Protein AF-A0A7R9LYW0-F1 (afdb_monomer_lite)

Sequence (153 aa):
MLTFQMTHIGGVVSLIYGVLLHSGAPQRADGDRPPLAADHTLDLTLEVIRLLNYVSLLDLNVVQCVLGGEGLSLQLRHICSYLLWYCTHHKREALLNEAILLVGNFVVLNDENQALLESGQRPTVVQQLCSLPIEYFSDDRLSRVLFPTLIAC

pLDDT: mean 89.39, std 13.36, range [44.78, 98.75]

Structure (mmCIF, N/CA/C/O backbone):
data_AF-A0A7R9LYW0-F1
#
_entry.id   AF-A0A7R9LYW0-F1
#
loop_
_atom_site.group_PDB
_atom_site.id
_atom_site.type_symbol
_atom_site.label_atom_id
_atom_site.label_alt_id
_atom_site.label_comp_id
_atom_site.label_asym_id
_atom_site.label_entity_id
_atom_site.label_seq_id
_atom_site.pdbx_PDB_ins_code
_atom_site.Cartn_x
_atom_site.Cartn_y
_atom_site.Cartn_z
_atom_site.occupancy
_atom_site.B_iso_or_equiv
_atom_site.auth_seq_id
_atom_site.auth_comp_id
_atom_site.auth_asym_id
_atom_site.auth_atom_id
_atom_site.pdbx_PDB_model_num
ATOM 1 N N . MET A 1 1 ? -6.024 -4.568 27.350 1.00 44.78 1 MET A N 1
ATOM 2 C CA . MET A 1 1 ? -5.713 -5.576 26.310 1.00 44.78 1 MET A CA 1
ATOM 3 C C . MET A 1 1 ? -5.354 -4.911 24.980 1.00 44.78 1 MET A C 1
ATOM 5 O O . MET A 1 1 ? -4.310 -5.251 24.445 1.00 44.78 1 MET A O 1
ATOM 9 N N . LEU A 1 2 ? -6.101 -3.889 24.531 1.00 46.25 2 LEU A N 1
ATOM 10 C CA . LEU A 1 2 ? -5.744 -3.021 23.389 1.00 46.25 2 LEU A CA 1
ATOM 11 C C . LEU A 1 2 ? -4.301 -2.476 23.438 1.00 46.25 2 LEU A C 1
ATOM 13 O O . LEU A 1 2 ? -3.581 -2.537 22.451 1.00 46.25 2 LEU A O 1
ATOM 17 N N . THR A 1 3 ? -3.821 -2.049 24.606 1.00 50.34 3 THR A N 1
ATOM 18 C CA . THR A 1 3 ? -2.478 -1.466 24.789 1.00 50.34 3 THR A CA 1
ATOM 19 C C . THR A 1 3 ? -1.306 -2.398 24.454 1.00 50.34 3 THR A C 1
ATOM 21 O O . THR A 1 3 ? -0.218 -1.899 24.203 1.00 50.34 3 THR A O 1
ATOM 24 N N . PHE A 1 4 ? -1.502 -3.725 24.447 1.00 45.69 4 PHE A N 1
ATOM 25 C CA . PHE A 1 4 ? -0.443 -4.703 24.139 1.00 45.69 4 PHE A CA 1
ATOM 26 C C . PHE A 1 4 ? -0.438 -5.117 22.655 1.00 45.69 4 PHE A C 1
ATOM 28 O O . PHE A 1 4 ? 0.601 -5.459 22.101 1.00 45.69 4 PHE A O 1
ATOM 35 N N . GLN A 1 5 ? -1.600 -5.066 21.995 1.00 47.94 5 GLN A N 1
ATOM 36 C CA . GLN A 1 5 ? -1.717 -5.304 20.550 1.00 47.94 5 GLN A CA 1
ATOM 37 C C . GLN A 1 5 ? -1.183 -4.106 19.749 1.00 47.94 5 GLN A C 1
ATOM 39 O O . GLN A 1 5 ? -0.494 -4.295 18.747 1.00 47.94 5 GLN A O 1
ATOM 44 N N . MET A 1 6 ? -1.412 -2.887 20.256 1.00 52.44 6 MET A N 1
ATOM 45 C CA . MET A 1 6 ? -0.890 -1.636 19.691 1.00 52.44 6 MET A CA 1
ATOM 46 C C . MET A 1 6 ? 0.648 -1.604 19.611 1.00 52.44 6 MET A C 1
ATOM 48 O O . MET A 1 6 ? 1.206 -1.053 18.666 1.00 52.44 6 MET A O 1
ATOM 52 N N . THR A 1 7 ? 1.354 -2.217 20.567 1.00 58.78 7 THR A N 1
ATOM 53 C CA . THR A 1 7 ? 2.821 -2.133 20.669 1.00 58.78 7 THR A CA 1
ATOM 54 C C . THR A 1 7 ? 3.571 -3.031 19.686 1.00 58.78 7 THR A C 1
ATOM 56 O O . THR A 1 7 ? 4.639 -2.642 19.217 1.00 58.78 7 THR A O 1
ATOM 59 N N . HIS A 1 8 ? 3.041 -4.207 19.333 1.00 69.69 8 HIS A N 1
ATOM 60 C CA . HIS A 1 8 ? 3.764 -5.139 18.457 1.00 69.69 8 HIS A CA 1
ATOM 61 C C . HIS A 1 8 ? 3.634 -4.790 16.970 1.00 69.69 8 HIS A C 1
ATOM 63 O O . HIS A 1 8 ? 4.641 -4.757 16.267 1.00 69.69 8 HIS A O 1
ATOM 69 N N . ILE A 1 9 ? 2.423 -4.480 16.494 1.00 73.75 9 ILE A N 1
ATOM 70 C CA . ILE A 1 9 ? 2.191 -4.131 15.081 1.00 73.75 9 ILE A CA 1
ATOM 71 C C . ILE A 1 9 ? 2.840 -2.779 14.748 1.00 73.75 9 ILE A C 1
ATOM 73 O O . ILE A 1 9 ? 3.549 -2.662 13.748 1.00 73.75 9 ILE A O 1
ATOM 77 N N . GLY A 1 10 ? 2.686 -1.780 15.625 1.00 79.12 10 GLY A N 1
ATOM 78 C CA . GLY A 1 10 ? 3.330 -0.475 15.451 1.00 79.12 10 GLY A CA 1
ATOM 79 C C . GLY A 1 10 ? 4.862 -0.552 15.442 1.00 79.12 10 GLY A C 1
ATOM 80 O O . GLY A 1 10 ? 5.516 0.130 14.649 1.00 79.12 10 GLY A O 1
ATOM 81 N N . GLY A 1 11 ? 5.446 -1.431 16.266 1.00 85.31 11 GLY A N 1
ATOM 82 C CA . GLY A 1 11 ? 6.895 -1.644 16.308 1.00 85.31 11 GLY A CA 1
ATOM 83 C C . GLY A 1 11 ? 7.455 -2.198 14.996 1.00 85.31 11 GLY A C 1
ATOM 84 O O . GLY A 1 11 ? 8.532 -1.794 14.562 1.00 85.31 11 GLY A O 1
ATOM 85 N N . VAL A 1 12 ? 6.700 -3.066 14.323 1.00 87.62 12 VAL A N 1
ATOM 86 C CA . VAL A 1 12 ? 7.089 -3.651 13.035 1.00 87.62 12 VAL A CA 1
ATOM 87 C C . VAL A 1 12 ? 7.059 -2.611 11.905 1.00 87.62 12 VAL A C 1
ATOM 89 O O . VAL A 1 12 ? 7.990 -2.554 11.100 1.00 87.62 12 VAL A O 1
ATOM 92 N N . VAL A 1 13 ? 6.057 -1.726 11.877 1.00 89.88 13 VAL A N 1
ATOM 93 C CA . VAL A 1 13 ? 6.012 -0.597 10.924 1.00 89.88 13 VAL A CA 1
ATOM 94 C C . VAL A 1 13 ? 7.176 0.363 11.159 1.00 89.88 13 VAL A C 1
ATOM 96 O O . VAL A 1 13 ? 7.854 0.755 10.210 1.00 89.88 13 VAL A O 1
ATOM 99 N N . SER A 1 14 ? 7.465 0.670 12.425 1.00 90.38 14 SER A N 1
ATOM 100 C CA . SER A 1 14 ? 8.597 1.523 12.804 1.00 90.38 14 SER A CA 1
ATOM 101 C C . SER A 1 14 ? 9.943 0.919 12.402 1.00 90.38 14 SER A C 1
ATOM 103 O O . SER A 1 14 ? 10.834 1.643 11.956 1.00 90.38 14 SER A O 1
ATOM 105 N N . LEU A 1 15 ? 10.090 -0.407 12.506 1.00 89.44 15 LEU A N 1
ATOM 106 C CA . LEU A 1 15 ? 11.279 -1.121 12.044 1.00 89.44 15 LEU A CA 1
ATOM 107 C C . LEU A 1 15 ? 11.463 -0.959 10.531 1.00 89.44 15 LEU A C 1
ATOM 109 O O . LEU A 1 15 ? 12.541 -0.561 10.098 1.00 89.44 15 LEU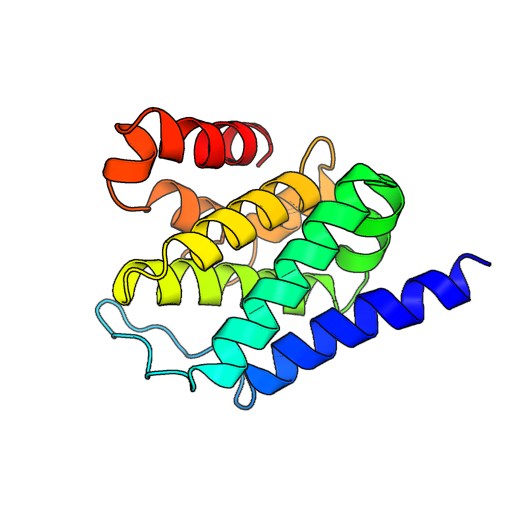 A O 1
ATOM 113 N N . ILE A 1 16 ? 10.419 -1.208 9.731 1.00 90.56 16 ILE A N 1
ATOM 114 C CA . ILE A 1 16 ? 10.487 -0.999 8.276 1.00 90.56 16 ILE A CA 1
ATOM 115 C C . ILE A 1 16 ? 10.832 0.445 7.956 1.00 90.56 16 ILE A C 1
ATOM 117 O O . ILE A 1 16 ? 11.701 0.690 7.122 1.00 90.56 16 ILE A O 1
ATOM 121 N N . TYR A 1 17 ? 10.162 1.396 8.606 1.00 90.06 17 TYR A N 1
ATOM 122 C CA . TYR A 1 17 ? 10.406 2.812 8.379 1.00 90.06 17 TYR A CA 1
ATOM 123 C C . TYR A 1 17 ? 11.883 3.149 8.614 1.00 90.06 17 TYR A C 1
ATOM 125 O O . TYR A 1 17 ? 12.520 3.770 7.766 1.00 90.06 17 TYR A O 1
ATOM 133 N N . GLY A 1 18 ? 12.457 2.664 9.717 1.00 87.62 18 GLY A N 1
ATOM 134 C CA . GLY A 1 18 ? 13.866 2.862 10.042 1.00 87.62 18 GLY A CA 1
ATOM 135 C C . GLY A 1 18 ? 14.835 2.168 9.082 1.00 87.62 18 GLY A C 1
ATOM 136 O O . GLY A 1 18 ? 15.897 2.720 8.808 1.00 87.62 18 GLY A O 1
ATOM 137 N N . VAL A 1 19 ? 14.502 0.984 8.563 1.00 87.25 19 VAL A N 1
ATOM 138 C CA . VAL A 1 19 ? 15.381 0.231 7.650 1.00 87.25 19 VAL A CA 1
ATOM 139 C C . VAL A 1 19 ? 15.307 0.770 6.214 1.00 87.25 19 VAL A C 1
ATOM 141 O O . VAL A 1 19 ? 16.338 0.878 5.554 1.00 87.25 19 VAL A O 1
ATOM 144 N N . LEU A 1 20 ? 14.118 1.138 5.722 1.00 86.00 20 LEU A N 1
ATOM 145 C CA . LEU A 1 20 ? 13.929 1.659 4.360 1.00 86.00 20 LEU A CA 1
ATOM 146 C C . LEU A 1 20 ? 14.273 3.144 4.233 1.00 86.00 20 LEU A C 1
ATOM 148 O O . LEU A 1 20 ? 14.790 3.570 3.204 1.00 86.00 20 LEU A O 1
ATOM 152 N N . LEU A 1 21 ? 13.953 3.938 5.255 1.00 84.38 21 LEU A N 1
ATOM 153 C CA . LEU A 1 21 ? 13.971 5.401 5.203 1.00 84.38 21 LEU A CA 1
ATOM 154 C C . LEU A 1 21 ? 14.883 5.988 6.289 1.00 84.38 21 LEU A C 1
ATOM 156 O O . LEU A 1 21 ? 14.588 7.044 6.845 1.00 84.38 21 LEU A O 1
ATOM 160 N N . HIS A 1 22 ? 16.009 5.321 6.573 1.00 66.31 22 HIS A N 1
ATOM 161 C CA . HIS A 1 22 ? 16.971 5.667 7.635 1.00 66.31 22 HIS A CA 1
ATOM 162 C C . HIS A 1 22 ? 17.467 7.131 7.607 1.00 66.31 22 HIS A C 1
ATOM 164 O O . HIS A 1 22 ? 17.949 7.642 8.613 1.00 66.31 22 HIS A O 1
ATOM 170 N N . SER A 1 23 ? 17.338 7.827 6.470 1.00 55.12 23 SER A N 1
ATOM 171 C CA . SER A 1 23 ? 17.714 9.240 6.278 1.00 55.12 23 SER A CA 1
ATOM 172 C C . SER A 1 23 ? 16.519 10.176 6.013 1.00 55.12 23 SER A C 1
ATOM 174 O O . SER A 1 23 ? 16.713 11.318 5.605 1.00 55.12 23 SER A O 1
ATOM 176 N N . GLY A 1 24 ? 15.289 9.710 6.244 1.00 58.00 24 GLY A N 1
ATOM 177 C CA . GLY A 1 24 ? 14.046 10.375 5.847 1.00 58.00 24 GLY A CA 1
ATOM 178 C C . GLY A 1 24 ? 13.539 9.913 4.477 1.00 58.00 24 GLY A C 1
ATOM 179 O O . GLY A 1 24 ? 14.241 9.227 3.731 1.00 58.00 24 GLY A O 1
ATOM 180 N N . ALA A 1 25 ? 12.293 10.269 4.142 1.00 60.59 25 ALA A N 1
ATOM 181 C CA . ALA A 1 25 ? 11.754 10.020 2.807 1.00 60.59 25 ALA A CA 1
ATOM 182 C C . ALA A 1 25 ? 12.626 10.758 1.770 1.00 60.59 25 ALA A C 1
ATOM 184 O O . ALA A 1 25 ? 12.798 11.973 1.906 1.00 60.59 25 ALA A O 1
ATOM 185 N N . PRO A 1 26 ? 13.200 10.069 0.763 1.00 60.78 26 PRO A N 1
ATOM 186 C CA . PRO A 1 26 ? 14.058 10.723 -0.218 1.00 60.78 26 PRO A CA 1
ATOM 187 C C . PRO A 1 26 ? 13.288 11.849 -0.915 1.00 60.78 26 PRO A C 1
ATOM 189 O O . PRO A 1 26 ? 12.143 11.652 -1.331 1.00 60.78 26 PRO A O 1
ATOM 192 N N . GLN A 1 27 ? 13.905 13.029 -1.038 1.00 58.62 27 GLN A N 1
ATOM 193 C CA . GLN A 1 27 ? 13.355 14.120 -1.842 1.00 58.62 27 GLN A CA 1
ATOM 194 C C . GLN A 1 27 ? 13.344 13.671 -3.303 1.00 58.62 27 GLN A C 1
ATOM 196 O O . GLN A 1 27 ? 14.378 13.633 -3.961 1.00 58.62 27 GLN A O 1
ATOM 201 N N . ARG A 1 28 ? 12.168 13.274 -3.792 1.00 64.94 28 ARG A N 1
ATOM 202 C CA . ARG A 1 28 ? 11.984 12.838 -5.175 1.00 64.94 28 ARG A CA 1
ATOM 203 C C . ARG A 1 28 ? 12.026 14.059 -6.085 1.00 64.94 28 ARG A C 1
ATOM 205 O O . ARG A 1 28 ? 11.095 14.861 -6.064 1.00 64.94 28 ARG A O 1
ATOM 212 N N . ALA A 1 29 ? 13.093 14.203 -6.860 1.00 58.41 29 ALA A N 1
ATOM 213 C CA . ALA A 1 29 ? 13.069 15.035 -8.055 1.00 58.41 29 ALA A CA 1
ATOM 214 C C . ALA A 1 29 ? 12.436 14.235 -9.206 1.00 58.41 29 ALA A C 1
ATOM 216 O O . ALA A 1 29 ? 12.593 13.012 -9.273 1.00 58.41 29 ALA A O 1
ATOM 217 N N . ASP A 1 30 ? 11.704 14.906 -10.098 1.00 49.94 30 ASP A N 1
ATOM 218 C CA . ASP A 1 30 ? 11.111 14.257 -11.270 1.00 49.94 30 ASP A CA 1
ATOM 219 C C . ASP A 1 30 ? 12.198 13.574 -12.115 1.00 49.94 30 ASP A C 1
ATOM 221 O O . ASP A 1 30 ? 13.180 14.198 -12.517 1.00 49.94 30 ASP A O 1
ATOM 225 N N . GLY A 1 31 ? 12.013 12.277 -12.377 1.00 58.06 31 GLY A N 1
ATOM 226 C CA . GLY A 1 31 ? 12.930 11.452 -13.169 1.00 58.06 31 GLY A CA 1
ATOM 227 C C . GLY A 1 31 ? 14.050 10.760 -12.385 1.00 58.06 31 GLY A C 1
ATOM 228 O O . GLY A 1 31 ? 14.804 9.994 -12.987 1.00 58.06 31 GLY A O 1
ATOM 229 N N . ASP A 1 32 ? 14.158 10.975 -11.071 1.00 72.12 32 ASP A N 1
ATOM 230 C CA . ASP A 1 32 ? 15.210 10.341 -10.279 1.00 72.12 32 ASP A CA 1
ATOM 231 C C . ASP A 1 32 ? 14.881 8.869 -9.977 1.00 72.12 32 ASP A C 1
ATOM 233 O O . ASP A 1 32 ? 13.756 8.517 -9.599 1.00 72.12 32 ASP A O 1
ATOM 237 N N . ARG A 1 33 ? 15.863 7.981 -10.165 1.00 79.06 33 ARG A N 1
ATOM 238 C CA . ARG A 1 33 ? 15.685 6.539 -9.945 1.00 79.06 33 ARG A CA 1
ATOM 239 C C . ARG A 1 33 ? 15.974 6.213 -8.477 1.00 79.06 33 ARG A C 1
ATOM 241 O O . ARG A 1 33 ? 17.016 6.626 -7.972 1.00 79.06 33 ARG A O 1
ATOM 248 N N . PRO A 1 34 ? 15.136 5.403 -7.801 1.00 83.69 34 PRO A N 1
ATOM 249 C CA . PRO A 1 34 ? 15.412 5.006 -6.428 1.00 83.69 34 PRO A CA 1
ATOM 250 C C . PRO A 1 34 ? 16.775 4.321 -6.297 1.00 83.69 34 PRO A C 1
ATOM 252 O O . PRO A 1 34 ? 17.041 3.392 -7.077 1.00 83.69 34 PRO A O 1
ATOM 255 N N . PRO A 1 35 ? 17.607 4.694 -5.304 1.00 84.69 35 PRO A N 1
ATOM 256 C CA . PRO A 1 35 ? 18.832 3.961 -5.017 1.00 84.69 35 PRO A CA 1
ATOM 257 C C . PRO A 1 35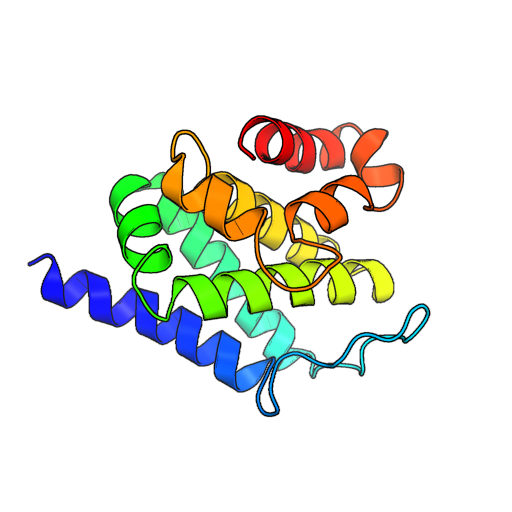 ? 18.488 2.515 -4.661 1.00 84.69 35 PRO A C 1
ATOM 259 O O . PRO A 1 35 ? 17.459 2.251 -4.037 1.00 84.69 35 PRO A O 1
ATOM 262 N N . LEU A 1 36 ? 19.329 1.570 -5.083 1.00 84.12 36 LEU A N 1
ATOM 263 C CA . LEU A 1 36 ? 19.104 0.149 -4.825 1.00 84.12 36 LEU A CA 1
ATOM 264 C C . LEU A 1 36 ? 19.126 -0.122 -3.314 1.00 84.12 36 LEU A C 1
ATOM 266 O O . LEU A 1 36 ? 20.137 0.101 -2.653 1.00 84.12 36 LEU A O 1
ATOM 270 N N . ALA A 1 37 ? 18.008 -0.617 -2.787 1.00 86.06 37 ALA A N 1
ATOM 271 C CA . ALA A 1 37 ? 17.942 -1.190 -1.454 1.00 86.06 37 ALA A CA 1
ATOM 272 C C . ALA A 1 37 ? 18.566 -2.593 -1.453 1.00 86.06 37 ALA A C 1
ATOM 274 O O . ALA A 1 37 ? 18.576 -3.280 -2.475 1.00 86.06 37 ALA A O 1
ATOM 275 N N . ALA A 1 38 ? 19.078 -3.024 -0.301 1.00 89.00 38 ALA A N 1
ATOM 276 C CA . ALA A 1 38 ? 19.612 -4.371 -0.156 1.00 89.00 38 ALA A CA 1
ATOM 277 C C . ALA A 1 38 ? 18.493 -5.424 -0.247 1.00 89.00 38 ALA A C 1
ATOM 279 O O . ALA A 1 38 ? 17.415 -5.227 0.314 1.00 89.00 38 ALA A O 1
ATOM 280 N N . ASP A 1 39 ? 18.749 -6.559 -0.903 1.00 88.75 39 ASP A N 1
ATOM 281 C CA . ASP A 1 39 ? 17.708 -7.574 -1.136 1.00 88.75 39 ASP A CA 1
ATOM 282 C C . ASP A 1 39 ? 17.095 -8.107 0.165 1.00 88.75 39 ASP A C 1
ATOM 284 O O . ASP A 1 39 ? 15.877 -8.163 0.280 1.00 88.75 39 ASP A O 1
ATOM 288 N N . HIS A 1 40 ? 17.911 -8.372 1.191 1.00 90.56 40 HIS A N 1
ATOM 289 C CA . HIS A 1 40 ? 17.416 -8.825 2.497 1.00 90.56 40 HIS A CA 1
ATOM 290 C C . HIS A 1 40 ? 16.451 -7.824 3.153 1.00 90.56 40 HIS A C 1
ATOM 292 O O . HIS A 1 40 ? 15.508 -8.224 3.831 1.00 90.56 40 HIS A O 1
ATOM 298 N N . THR A 1 41 ? 16.660 -6.523 2.935 1.00 91.81 41 THR A N 1
ATOM 299 C CA . THR A 1 41 ? 15.757 -5.470 3.411 1.00 91.81 41 THR A CA 1
ATOM 300 C C . THR A 1 41 ? 14.420 -5.528 2.682 1.00 91.81 41 THR A C 1
ATOM 302 O O . THR A 1 41 ? 13.369 -5.379 3.306 1.00 91.81 41 THR A O 1
ATOM 305 N N . LEU A 1 42 ? 14.441 -5.747 1.367 1.00 93.75 42 LEU A N 1
ATOM 306 C CA . LEU A 1 42 ? 13.229 -5.859 0.557 1.00 93.75 42 LEU A CA 1
ATOM 307 C C . LEU A 1 42 ? 12.449 -7.135 0.880 1.00 93.75 42 LEU A C 1
ATOM 309 O O . LEU A 1 42 ? 11.225 -7.079 0.963 1.00 93.75 42 LEU A O 1
ATOM 313 N N . ASP A 1 43 ? 13.139 -8.249 1.111 1.00 94.62 43 ASP A N 1
ATOM 314 C CA . ASP A 1 43 ? 12.518 -9.523 1.479 1.00 94.62 43 ASP A CA 1
ATOM 315 C C . ASP A 1 43 ? 11.887 -9.441 2.875 1.00 94.62 43 ASP A C 1
ATOM 317 O O . ASP A 1 43 ? 10.735 -9.828 3.060 1.00 94.62 43 ASP A O 1
ATOM 321 N N . LEU A 1 44 ? 12.582 -8.832 3.844 1.00 94.75 44 LEU A N 1
ATOM 322 C CA . LEU A 1 44 ? 12.015 -8.533 5.162 1.00 94.75 44 LEU A CA 1
ATOM 323 C C . LEU A 1 44 ? 10.779 -7.629 5.048 1.00 94.75 44 LEU A C 1
ATOM 325 O O . LEU A 1 44 ? 9.754 -7.894 5.675 1.00 94.75 44 LEU A O 1
ATOM 329 N N . THR A 1 45 ? 10.862 -6.574 4.234 1.00 96.12 45 THR A N 1
ATOM 330 C CA . THR A 1 45 ? 9.740 -5.657 3.997 1.00 96.12 45 THR A CA 1
ATOM 331 C C . THR A 1 45 ? 8.545 -6.400 3.401 1.00 96.12 45 THR A C 1
ATOM 333 O O . THR A 1 45 ? 7.418 -6.197 3.846 1.00 96.12 45 THR A O 1
ATOM 336 N N . LEU A 1 46 ? 8.779 -7.285 2.429 1.00 97.38 46 LEU A N 1
ATOM 337 C CA . LEU A 1 46 ? 7.738 -8.097 1.804 1.00 97.38 46 LEU A CA 1
ATOM 338 C C . LEU A 1 46 ? 7.014 -8.977 2.823 1.00 97.38 46 LEU A C 1
ATOM 340 O O . LEU A 1 46 ? 5.785 -8.955 2.880 1.00 97.38 46 LEU A O 1
ATOM 344 N N . GLU A 1 47 ? 7.757 -9.719 3.642 1.00 96.88 47 GLU A N 1
ATOM 345 C CA . GLU A 1 47 ? 7.168 -10.628 4.629 1.00 96.88 47 GLU A CA 1
ATOM 346 C C . GLU A 1 47 ? 6.384 -9.888 5.712 1.00 96.88 47 GLU A C 1
ATOM 348 O O . GLU A 1 47 ? 5.318 -10.329 6.142 1.00 96.88 47 GLU A O 1
ATOM 353 N N . VAL A 1 48 ? 6.852 -8.711 6.112 1.00 95.75 48 VAL A N 1
ATOM 354 C CA . VAL A 1 48 ? 6.118 -7.869 7.053 1.00 95.75 48 VAL A CA 1
ATOM 355 C C . VAL A 1 48 ? 4.844 -7.286 6.433 1.00 95.75 48 VAL A C 1
ATOM 357 O O . VAL A 1 48 ? 3.811 -7.269 7.098 1.00 95.75 48 VAL A O 1
ATOM 360 N N . ILE A 1 49 ? 4.869 -6.809 5.186 1.00 97.69 49 ILE A N 1
ATOM 361 C CA . ILE A 1 49 ? 3.652 -6.278 4.547 1.00 97.69 49 ILE A CA 1
ATOM 362 C C . ILE A 1 49 ? 2.626 -7.392 4.356 1.00 97.69 49 ILE A C 1
ATOM 364 O O . ILE A 1 49 ? 1.452 -7.192 4.661 1.00 97.69 49 ILE A O 1
ATOM 368 N N . ARG A 1 50 ? 3.072 -8.588 3.956 1.00 97.81 50 ARG A N 1
ATOM 369 C CA . ARG A 1 50 ? 2.231 -9.790 3.933 1.00 97.81 50 ARG A CA 1
ATOM 370 C C . ARG A 1 50 ? 1.609 -10.063 5.288 1.00 97.81 50 ARG A C 1
ATOM 372 O O . ARG A 1 50 ? 0.403 -10.268 5.368 1.00 97.81 50 ARG A O 1
ATOM 379 N N . LEU A 1 51 ? 2.407 -10.028 6.356 1.00 95.25 51 LEU A N 1
ATOM 380 C CA . LEU A 1 51 ? 1.906 -10.192 7.716 1.00 95.25 51 LEU A CA 1
ATOM 381 C C . LEU A 1 51 ? 0.807 -9.165 8.024 1.00 95.25 51 LEU A C 1
ATOM 383 O O . LEU A 1 51 ? -0.259 -9.562 8.478 1.00 95.25 51 LEU A O 1
ATOM 387 N N . LEU A 1 52 ? 1.019 -7.878 7.736 1.00 95.94 52 LEU A N 1
ATOM 388 C CA . LEU A 1 52 ? 0.012 -6.830 7.958 1.00 95.94 52 LEU A CA 1
ATOM 389 C C . LEU A 1 52 ? -1.273 -7.074 7.151 1.00 95.94 52 LEU A C 1
ATOM 391 O O . LEU A 1 52 ? -2.372 -6.940 7.694 1.00 95.94 52 LEU A O 1
ATOM 395 N N . ASN A 1 53 ? -1.149 -7.490 5.890 1.00 97.44 53 ASN A N 1
ATOM 396 C CA . ASN A 1 53 ? -2.290 -7.871 5.058 1.00 97.44 53 ASN A CA 1
ATOM 397 C C . ASN A 1 53 ? -3.037 -9.075 5.648 1.00 97.44 53 ASN A C 1
ATOM 399 O O . ASN A 1 53 ? -4.260 -9.034 5.760 1.00 97.44 53 ASN A O 1
ATOM 403 N N . TYR A 1 54 ? -2.331 -10.108 6.118 1.00 96.38 54 TYR A N 1
ATOM 404 C CA . TYR A 1 54 ? -2.952 -11.250 6.793 1.00 96.38 54 TYR A CA 1
ATOM 405 C C . TYR A 1 54 ? -3.646 -10.857 8.099 1.00 96.38 54 TYR A C 1
ATOM 407 O O . TYR A 1 54 ? -4.749 -11.332 8.358 1.00 96.38 54 TYR A O 1
ATOM 415 N N . VAL A 1 55 ? -3.057 -9.974 8.913 1.00 93.81 55 VAL A N 1
ATOM 416 C CA . VAL A 1 55 ? -3.721 -9.480 10.132 1.00 93.81 55 VAL A CA 1
ATOM 417 C C . VAL A 1 55 ? -4.967 -8.661 9.783 1.00 93.81 55 VAL A C 1
ATOM 419 O O . VAL A 1 55 ? -5.970 -8.770 10.483 1.00 93.81 55 VAL A O 1
ATOM 422 N N . SER A 1 56 ? -4.959 -7.924 8.668 1.00 95.50 56 SER A N 1
ATOM 423 C CA . SER A 1 56 ? -6.133 -7.171 8.195 1.00 95.50 56 SER A CA 1
ATOM 424 C C . SER A 1 56 ? -7.313 -8.083 7.839 1.00 95.50 56 SER A C 1
ATOM 426 O O . SER A 1 56 ? -8.462 -7.684 8.002 1.00 95.50 56 SER A O 1
ATOM 428 N N . LEU A 1 57 ? -7.047 -9.326 7.415 1.00 94.38 57 LEU A N 1
ATOM 429 C CA . LEU A 1 57 ? -8.088 -10.339 7.197 1.00 94.38 57 LEU A CA 1
ATOM 430 C C . LEU A 1 57 ? -8.686 -10.876 8.506 1.00 94.38 57 LEU A C 1
ATOM 432 O O . LEU A 1 57 ? -9.797 -11.401 8.494 1.00 94.38 57 LEU A O 1
ATOM 436 N N . LEU A 1 58 ? -7.950 -10.787 9.617 1.00 94.25 58 LEU A N 1
ATOM 437 C CA . LEU A 1 58 ? -8.407 -11.242 10.930 1.00 94.25 58 LEU A CA 1
ATOM 438 C C . LEU A 1 58 ? -9.206 -10.157 11.649 1.00 94.25 58 LEU A C 1
ATOM 440 O O . LEU A 1 58 ? -10.278 -10.437 12.180 1.00 94.25 58 LEU A O 1
ATOM 444 N N . ASP A 1 59 ? -8.678 -8.933 11.674 1.00 94.88 59 ASP A N 1
ATOM 445 C CA . ASP A 1 59 ? -9.339 -7.782 12.281 1.00 94.88 59 ASP A CA 1
ATOM 446 C C . ASP A 1 59 ? -8.898 -6.483 11.599 1.00 94.88 59 ASP A C 1
ATOM 448 O O . ASP A 1 59 ? -7.900 -5.849 11.956 1.00 94.88 59 ASP A O 1
ATOM 452 N N . LEU A 1 60 ? -9.678 -6.093 10.594 1.00 95.56 60 LEU A N 1
ATOM 453 C CA . LEU A 1 60 ? -9.458 -4.878 9.824 1.00 95.56 60 LEU A CA 1
ATOM 454 C C . LEU A 1 60 ? -9.472 -3.625 10.708 1.00 95.56 60 LEU A C 1
ATOM 456 O O . LEU A 1 60 ? -8.603 -2.769 10.568 1.00 95.56 60 LEU A O 1
ATOM 460 N N . ASN A 1 61 ? -10.423 -3.528 11.643 1.00 95.12 61 ASN A N 1
ATOM 461 C CA . ASN A 1 61 ? -10.591 -2.340 12.482 1.00 95.12 61 ASN A CA 1
ATOM 462 C C . ASN A 1 61 ? -9.387 -2.135 13.400 1.00 95.12 61 ASN A C 1
ATOM 464 O O . ASN A 1 61 ? -8.913 -1.010 13.555 1.00 95.12 61 ASN A O 1
ATOM 468 N N . VAL A 1 62 ? -8.861 -3.215 13.986 1.00 91.00 62 VAL A N 1
ATOM 469 C CA . VAL A 1 62 ? -7.651 -3.137 14.812 1.00 91.00 62 VAL A CA 1
ATOM 470 C C . VAL A 1 62 ? -6.466 -2.667 13.977 1.00 91.00 62 VAL A C 1
ATOM 472 O O . VAL A 1 62 ? -5.756 -1.763 14.411 1.00 91.00 62 VAL A O 1
ATOM 475 N N . VAL A 1 63 ? -6.262 -3.214 12.774 1.00 93.56 63 VAL A N 1
ATOM 476 C CA . VAL A 1 63 ? -5.151 -2.782 11.912 1.00 93.56 63 VAL A CA 1
ATOM 477 C C . VAL A 1 63 ? -5.304 -1.318 11.506 1.00 93.56 63 VAL A C 1
ATOM 479 O O . VAL A 1 63 ? -4.362 -0.546 11.681 1.00 93.56 63 VAL A O 1
ATOM 482 N N . GLN A 1 64 ? -6.481 -0.907 11.036 1.00 96.56 64 GLN A N 1
ATOM 483 C CA . GLN A 1 64 ? -6.751 0.477 10.648 1.00 96.56 64 GLN A CA 1
ATOM 484 C C . GLN A 1 64 ? -6.557 1.454 11.813 1.00 96.56 64 GLN A C 1
ATOM 486 O O . GLN A 1 64 ? -5.957 2.508 11.621 1.00 96.56 64 GLN A O 1
ATOM 491 N N . CYS A 1 65 ? -6.997 1.094 13.023 1.00 94.69 65 CYS A N 1
ATOM 492 C CA . CYS A 1 65 ? -6.830 1.917 14.220 1.00 94.69 65 CYS A CA 1
ATOM 493 C C . CYS A 1 65 ? -5.356 2.036 14.641 1.00 94.69 65 CYS A C 1
ATOM 495 O O . CYS A 1 65 ? -4.879 3.136 14.917 1.00 94.69 65 CYS A O 1
ATOM 497 N N . VAL A 1 66 ? -4.610 0.923 14.656 1.00 93.06 66 VAL A N 1
ATOM 498 C CA . VAL A 1 66 ? -3.178 0.922 15.006 1.00 93.06 66 VAL A CA 1
ATOM 499 C C . VAL A 1 66 ? -2.387 1.757 14.001 1.00 93.06 66 VAL A C 1
ATOM 501 O O . VAL A 1 66 ? -1.595 2.615 14.387 1.00 93.06 66 VAL A O 1
ATOM 504 N N . LEU A 1 67 ? -2.590 1.498 12.709 1.00 94.75 67 LEU A N 1
ATOM 505 C CA . LEU A 1 67 ? -1.846 2.139 11.630 1.00 94.75 67 LEU A CA 1
ATOM 506 C C . LEU A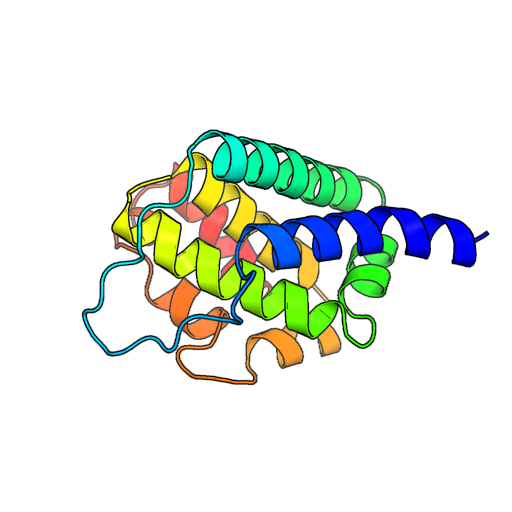 1 67 ? -2.252 3.602 11.415 1.00 94.75 67 LEU A C 1
ATOM 508 O O . LEU A 1 67 ? -1.420 4.403 10.996 1.00 94.75 67 LEU A O 1
ATOM 512 N N . GLY A 1 68 ? -3.505 3.952 11.714 1.00 94.69 68 GLY A N 1
ATOM 513 C CA . GLY A 1 68 ? -4.031 5.317 11.645 1.00 94.69 68 GLY A CA 1
ATOM 514 C C . GLY A 1 68 ? -3.589 6.191 12.820 1.00 94.69 68 GLY A C 1
ATOM 515 O O . GLY A 1 68 ? -3.676 7.416 12.747 1.00 94.69 68 GLY A O 1
ATOM 516 N N . GLY A 1 69 ? -3.057 5.576 13.882 1.00 92.50 69 GLY A N 1
ATOM 517 C CA . GLY A 1 69 ? -2.572 6.266 15.070 1.00 92.50 69 GLY A CA 1
ATOM 518 C C . GLY A 1 69 ? -1.514 7.336 14.777 1.00 92.50 69 GLY A C 1
ATOM 519 O O . GLY A 1 69 ? -0.757 7.269 13.801 1.00 92.50 69 GLY A O 1
ATOM 520 N N . GLU A 1 70 ? -1.454 8.336 15.659 1.00 85.00 70 GLU A N 1
ATOM 521 C CA . GLU A 1 70 ? -0.522 9.459 15.554 1.00 85.00 70 GLU A CA 1
ATOM 522 C C . GLU A 1 70 ? 0.934 8.968 15.431 1.00 85.00 70 GLU A C 1
ATOM 524 O O . GLU A 1 70 ? 1.394 8.095 16.168 1.00 85.00 70 GLU A O 1
ATOM 529 N N . GLY A 1 71 ? 1.665 9.501 14.450 1.00 86.44 71 GLY A N 1
ATOM 530 C CA . GLY A 1 71 ? 3.043 9.109 14.139 1.00 86.44 71 GLY A CA 1
ATOM 531 C C . GLY A 1 71 ? 3.166 7.881 13.229 1.00 86.44 71 GLY A C 1
ATOM 532 O O . GLY A 1 71 ? 3.932 7.932 12.265 1.00 86.44 71 GLY A O 1
ATOM 533 N N . LEU A 1 72 ? 2.401 6.810 13.470 1.00 91.81 72 LEU A N 1
ATOM 534 C CA . LEU A 1 72 ? 2.438 5.604 12.627 1.00 91.81 72 LEU A CA 1
ATOM 535 C C . LEU A 1 72 ? 1.825 5.841 11.249 1.00 91.81 72 LEU A C 1
ATOM 537 O O . LEU A 1 72 ? 2.399 5.405 10.253 1.00 91.81 72 LEU A O 1
ATOM 541 N N . SER A 1 73 ? 0.736 6.601 11.171 1.00 93.88 73 SER A N 1
ATOM 542 C CA . SER A 1 73 ? 0.102 6.951 9.896 1.00 93.88 73 SER A CA 1
ATOM 543 C C . SER A 1 73 ? 1.047 7.691 8.949 1.00 93.88 73 SER A C 1
ATOM 545 O O . SER A 1 73 ? 1.084 7.426 7.745 1.00 93.88 73 SER A O 1
ATOM 547 N N . LEU A 1 74 ? 1.881 8.580 9.495 1.00 92.56 74 LEU A N 1
ATOM 548 C CA . LEU A 1 74 ? 2.905 9.294 8.739 1.00 92.56 74 LEU A CA 1
ATOM 549 C C . LEU A 1 74 ? 3.966 8.335 8.182 1.00 92.56 74 LEU A C 1
ATOM 551 O O . LEU A 1 74 ? 4.324 8.418 7.005 1.00 92.56 74 LEU A O 1
ATOM 555 N N . GLN A 1 75 ? 4.457 7.420 9.022 1.00 93.31 75 GLN A N 1
ATOM 556 C CA . GLN A 1 75 ? 5.433 6.411 8.614 1.00 93.31 75 GLN A CA 1
ATOM 557 C C . GLN A 1 75 ? 4.856 5.483 7.548 1.00 93.31 75 GLN A C 1
ATOM 559 O O . GLN A 1 75 ? 5.509 5.253 6.531 1.00 93.31 75 GLN A O 1
ATOM 564 N N . LEU A 1 76 ? 3.622 5.007 7.740 1.00 94.81 76 LEU A N 1
ATOM 565 C CA . LEU A 1 76 ? 2.916 4.170 6.777 1.00 94.81 76 LEU A CA 1
ATOM 566 C C . LEU A 1 76 ? 2.801 4.879 5.430 1.00 94.81 76 LEU A C 1
ATOM 568 O O . LEU A 1 76 ? 3.191 4.319 4.409 1.00 94.81 76 LEU A O 1
ATOM 572 N N . ARG A 1 77 ? 2.348 6.137 5.418 1.00 94.38 77 ARG A N 1
ATOM 573 C CA . ARG A 1 77 ? 2.229 6.926 4.187 1.00 94.38 77 ARG A CA 1
ATOM 574 C C . ARG A 1 77 ? 3.565 7.034 3.455 1.00 94.38 77 ARG A C 1
ATOM 576 O O . ARG A 1 77 ? 3.617 6.862 2.238 1.00 94.38 77 ARG A O 1
ATOM 583 N N . HIS A 1 78 ? 4.655 7.288 4.176 1.00 93.31 78 HIS A N 1
ATOM 584 C CA . HIS A 1 78 ? 5.996 7.333 3.592 1.00 93.31 78 HIS A CA 1
ATOM 585 C C . HIS A 1 78 ? 6.455 5.967 3.060 1.00 93.31 78 HIS A C 1
ATOM 587 O O . HIS A 1 78 ? 7.013 5.916 1.964 1.00 93.31 78 HIS A O 1
ATOM 593 N N . ILE A 1 79 ? 6.189 4.876 3.787 1.00 94.75 79 ILE A N 1
ATOM 594 C CA . ILE A 1 79 ? 6.484 3.503 3.355 1.00 94.75 79 ILE A CA 1
ATOM 595 C C . ILE A 1 79 ? 5.722 3.184 2.069 1.00 94.75 79 ILE A C 1
ATOM 597 O O . ILE A 1 79 ? 6.352 2.864 1.065 1.00 94.75 79 ILE A O 1
ATOM 601 N N . CYS A 1 80 ? 4.395 3.332 2.054 1.00 95.94 80 CYS A N 1
ATOM 602 C CA . CYS A 1 80 ? 3.562 3.072 0.879 1.00 95.94 80 CYS A CA 1
ATOM 603 C C . CYS A 1 80 ? 4.032 3.904 -0.314 1.00 95.94 80 CYS A C 1
ATOM 605 O O . CYS A 1 80 ? 4.285 3.371 -1.392 1.00 95.94 80 CYS A O 1
ATOM 607 N N . SER A 1 81 ? 4.244 5.203 -0.103 1.00 94.94 81 SER A N 1
ATOM 608 C CA . SER A 1 81 ? 4.721 6.098 -1.149 1.00 94.94 81 SER A CA 1
ATOM 609 C C . SER A 1 81 ? 6.076 5.654 -1.716 1.00 94.94 81 SER A C 1
ATOM 611 O O . SER A 1 81 ? 6.271 5.663 -2.937 1.00 94.94 81 SER A O 1
ATOM 613 N N . TYR A 1 82 ? 7.020 5.273 -0.845 1.00 93.81 82 TYR A N 1
ATOM 614 C CA . TYR A 1 82 ? 8.342 4.787 -1.244 1.00 93.81 82 TYR A CA 1
ATOM 615 C C . TYR A 1 82 ? 8.246 3.473 -2.011 1.00 93.81 82 TYR A C 1
ATOM 617 O O . TYR A 1 82 ? 8.875 3.349 -3.055 1.00 93.81 82 TYR A O 1
ATOM 625 N N . LEU A 1 83 ? 7.440 2.520 -1.546 1.00 95.94 83 LEU A N 1
ATOM 626 C CA . LEU A 1 83 ? 7.304 1.210 -2.178 1.00 95.94 83 LEU A CA 1
ATOM 627 C C . LEU A 1 83 ? 6.618 1.284 -3.539 1.00 95.94 83 LEU A C 1
ATOM 629 O O . LEU A 1 83 ? 7.099 0.641 -4.471 1.00 95.94 83 LEU A O 1
ATOM 633 N N . LEU A 1 84 ? 5.576 2.110 -3.688 1.00 96.06 84 LEU A N 1
ATOM 634 C CA . LEU A 1 84 ? 4.950 2.372 -4.988 1.00 96.06 84 LEU A CA 1
ATOM 635 C C . LEU A 1 84 ? 5.979 2.918 -5.984 1.00 96.06 84 LEU A C 1
ATOM 637 O O . LEU A 1 84 ? 6.064 2.451 -7.118 1.00 96.06 84 LEU A O 1
ATOM 641 N N . TRP A 1 85 ? 6.814 3.865 -5.555 1.00 93.25 85 TRP A N 1
ATOM 642 C CA . TRP A 1 85 ? 7.863 4.436 -6.400 1.00 93.25 85 TRP A CA 1
ATOM 643 C C . TRP A 1 85 ? 8.992 3.435 -6.701 1.00 93.25 85 TRP A C 1
ATOM 645 O O . TRP A 1 85 ? 9.331 3.223 -7.868 1.00 93.25 85 TRP A O 1
ATOM 655 N N . TYR A 1 86 ? 9.545 2.786 -5.674 1.00 94.00 86 TYR A N 1
ATOM 656 C CA . TYR A 1 86 ? 10.673 1.860 -5.778 1.00 94.00 86 TYR A CA 1
ATOM 657 C C . TYR A 1 86 ? 10.331 0.640 -6.629 1.00 94.00 86 TYR A C 1
ATOM 659 O O . TYR A 1 86 ? 11.045 0.315 -7.582 1.00 94.00 86 TYR A O 1
ATOM 667 N N . CYS A 1 87 ? 9.224 -0.031 -6.307 1.00 95.88 87 CYS A N 1
ATOM 668 C CA . CYS A 1 87 ? 8.867 -1.292 -6.941 1.00 95.88 87 CYS A CA 1
ATOM 669 C C . CYS A 1 87 ? 8.422 -1.097 -8.390 1.00 95.88 87 CYS A C 1
ATOM 671 O O . CYS A 1 87 ? 8.670 -1.983 -9.205 1.00 95.88 87 CYS A O 1
ATOM 673 N N . THR A 1 88 ? 7.852 0.064 -8.729 1.00 94.75 88 THR A N 1
ATOM 674 C CA . THR A 1 88 ? 7.542 0.428 -10.118 1.00 94.75 88 THR A CA 1
ATOM 675 C C . THR A 1 88 ? 8.819 0.578 -10.950 1.00 94.75 88 THR A C 1
ATOM 677 O O . THR A 1 88 ? 8.931 -0.020 -12.018 1.00 94.75 88 THR A O 1
ATOM 680 N N . HIS A 1 89 ? 9.829 1.297 -10.446 1.00 93.19 89 HIS A N 1
ATOM 681 C CA . HIS A 1 89 ? 11.090 1.513 -11.175 1.00 93.19 89 HIS A CA 1
ATOM 682 C C . HIS A 1 89 ? 11.946 0.247 -11.298 1.00 93.19 89 HIS A C 1
ATOM 684 O O . HIS A 1 89 ? 12.596 0.030 -12.321 1.00 93.19 89 HIS A O 1
ATOM 690 N N . HIS A 1 90 ? 11.975 -0.582 -10.253 1.00 93.56 90 HIS A N 1
ATOM 691 C CA . HIS A 1 90 ? 12.797 -1.798 -10.204 1.00 93.56 90 HIS A CA 1
ATOM 692 C C . HIS A 1 90 ? 12.010 -3.083 -10.499 1.00 93.56 90 HIS A C 1
ATOM 694 O O . HIS A 1 90 ? 12.549 -4.174 -10.337 1.00 93.56 90 HIS A O 1
ATOM 700 N N 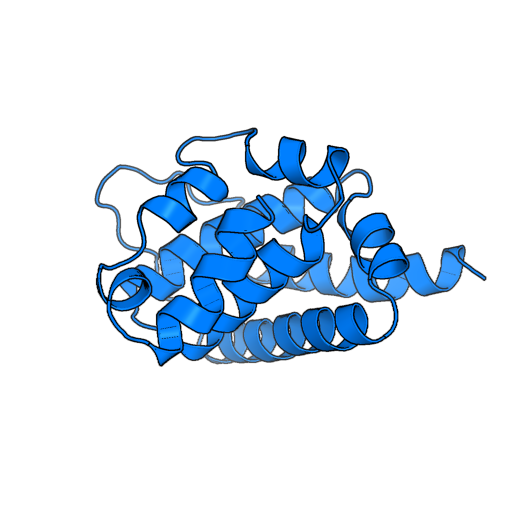. LYS A 1 91 ? 10.753 -2.965 -10.949 1.00 93.81 91 LYS A N 1
ATOM 701 C CA . LYS A 1 91 ? 9.866 -4.077 -11.338 1.00 93.81 91 LYS A CA 1
ATOM 702 C C . LYS A 1 91 ? 9.737 -5.178 -10.270 1.00 93.81 91 LYS A C 1
ATOM 704 O O . LYS A 1 91 ? 9.701 -6.366 -10.584 1.00 93.81 91 LYS A O 1
ATOM 709 N N . ARG A 1 92 ? 9.649 -4.797 -8.990 1.00 95.75 92 ARG A N 1
ATOM 710 C CA . ARG A 1 92 ? 9.433 -5.728 -7.860 1.00 95.75 92 ARG A CA 1
ATOM 711 C C . ARG A 1 92 ? 7.932 -5.984 -7.674 1.00 95.75 92 ARG A C 1
ATOM 713 O O . ARG A 1 92 ? 7.330 -5.506 -6.719 1.00 95.75 92 ARG A O 1
ATOM 720 N N . GLU A 1 93 ? 7.328 -6.719 -8.607 1.00 97.31 93 GLU A N 1
ATOM 721 C CA . GLU A 1 93 ? 5.867 -6.888 -8.694 1.00 97.31 93 GLU A CA 1
ATOM 722 C C . GLU A 1 93 ? 5.232 -7.466 -7.418 1.00 97.31 93 GLU A C 1
ATOM 724 O O . GLU A 1 93 ? 4.237 -6.935 -6.940 1.00 97.31 93 GLU A O 1
ATOM 729 N N . ALA A 1 94 ? 5.826 -8.508 -6.826 1.00 97.75 94 ALA A N 1
ATOM 730 C CA . ALA A 1 94 ? 5.281 -9.133 -5.618 1.00 97.75 94 ALA A CA 1
ATOM 731 C C . ALA A 1 94 ? 5.157 -8.136 -4.453 1.00 97.75 94 ALA A C 1
ATOM 733 O O . ALA A 1 94 ? 4.120 -8.074 -3.803 1.00 97.75 94 ALA A O 1
ATOM 734 N N . LEU A 1 95 ? 6.188 -7.316 -4.231 1.00 98.12 95 LEU A N 1
ATOM 735 C CA . LEU A 1 95 ? 6.182 -6.291 -3.187 1.00 98.12 95 LEU A CA 1
ATOM 736 C C . LEU A 1 95 ? 5.243 -5.128 -3.525 1.00 98.12 95 LEU A C 1
ATOM 738 O O . LEU A 1 95 ? 4.593 -4.592 -2.632 1.00 98.12 95 LEU A O 1
ATOM 742 N N . LEU A 1 96 ? 5.137 -4.765 -4.806 1.00 98.50 96 LEU A N 1
ATOM 743 C CA . LEU A 1 96 ? 4.201 -3.741 -5.261 1.00 98.50 96 LEU A CA 1
ATOM 744 C C . LEU A 1 96 ? 2.746 -4.156 -5.009 1.00 98.50 96 LEU A C 1
ATOM 746 O O . LEU A 1 96 ? 1.988 -3.375 -4.443 1.00 98.50 96 LEU A O 1
ATOM 750 N N . ASN A 1 97 ? 2.382 -5.394 -5.353 1.00 98.62 97 ASN A N 1
ATOM 751 C CA . ASN A 1 97 ? 1.044 -5.936 -5.111 1.00 98.62 97 ASN A CA 1
ATOM 752 C C . ASN A 1 97 ? 0.687 -5.917 -3.621 1.00 98.62 97 ASN A C 1
ATOM 754 O O . ASN A 1 97 ? -0.380 -5.438 -3.249 1.00 98.62 97 ASN A O 1
ATOM 758 N N . GLU A 1 98 ? 1.594 -6.376 -2.758 1.00 98.69 98 GLU A N 1
ATOM 759 C CA . GLU A 1 98 ? 1.373 -6.381 -1.308 1.00 98.69 98 GLU A CA 1
ATOM 760 C C . GLU A 1 98 ? 1.232 -4.961 -0.739 1.00 98.69 98 GLU A C 1
ATOM 762 O O . GLU A 1 98 ? 0.388 -4.722 0.124 1.00 98.69 98 GLU A O 1
ATOM 767 N N . ALA A 1 99 ? 2.001 -3.995 -1.255 1.00 98.44 99 ALA A N 1
ATOM 768 C CA . ALA A 1 99 ? 1.870 -2.592 -0.870 1.00 98.44 99 ALA A CA 1
ATOM 769 C C . ALA A 1 99 ? 0.520 -1.990 -1.304 1.00 98.44 99 ALA A C 1
ATOM 771 O O . ALA A 1 99 ? -0.086 -1.247 -0.534 1.00 98.44 99 ALA A O 1
ATOM 772 N N . ILE A 1 100 ? 0.026 -2.324 -2.502 1.00 98.75 100 ILE A N 1
ATOM 773 C CA . ILE A 1 100 ? -1.291 -1.887 -2.996 1.00 98.75 100 ILE A CA 1
ATOM 774 C C . ILE A 1 100 ? -2.419 -2.481 -2.141 1.00 98.75 100 ILE A C 1
ATOM 776 O O . ILE A 1 100 ? -3.356 -1.765 -1.785 1.00 98.75 100 ILE A O 1
ATOM 780 N N . LEU A 1 101 ? -2.320 -3.761 -1.769 1.00 98.56 101 LEU A N 1
ATOM 781 C CA . LEU A 1 101 ? -3.283 -4.408 -0.874 1.00 98.56 101 LEU A CA 1
ATOM 782 C C . LEU A 1 101 ? -3.271 -3.781 0.522 1.00 98.56 101 LEU A C 1
ATOM 784 O O . LEU A 1 101 ? -4.337 -3.521 1.075 1.00 98.56 101 LEU A O 1
ATOM 788 N N . LEU A 1 102 ? -2.088 -3.472 1.063 1.00 98.50 102 LEU A N 1
ATOM 789 C CA . LEU A 1 102 ? -1.967 -2.813 2.364 1.00 98.50 102 LEU A CA 1
ATOM 790 C C . LEU A 1 102 ? -2.620 -1.432 2.348 1.00 98.50 102 LEU A C 1
ATOM 792 O O . LEU A 1 102 ? -3.316 -1.082 3.297 1.00 98.50 102 LEU A O 1
ATOM 796 N N . VAL A 1 103 ? -2.435 -0.670 1.265 1.00 98.56 103 VAL A N 1
ATOM 797 C CA . VAL A 1 103 ? -3.114 0.616 1.080 1.00 98.56 103 VAL A CA 1
ATOM 798 C C . VAL A 1 103 ? -4.631 0.431 1.088 1.00 98.56 103 VAL A C 1
ATOM 800 O O . VAL A 1 103 ? -5.302 1.114 1.852 1.00 98.56 103 VAL A O 1
ATOM 803 N N . GLY A 1 104 ? -5.163 -0.525 0.319 1.00 98.44 104 GLY A N 1
ATOM 804 C CA . GLY A 1 104 ? -6.604 -0.798 0.277 1.00 98.44 104 GLY A CA 1
ATOM 805 C C . GLY A 1 104 ? -7.167 -1.203 1.640 1.00 98.44 104 GLY A C 1
ATOM 806 O O . GLY A 1 104 ? -8.141 -0.618 2.103 1.00 98.44 104 GLY A O 1
ATOM 807 N N . ASN A 1 105 ? -6.510 -2.139 2.329 1.00 98.31 105 ASN A N 1
ATOM 808 C CA . ASN A 1 105 ? -6.885 -2.562 3.681 1.00 98.31 105 ASN A CA 1
ATOM 809 C C . ASN A 1 105 ? -6.849 -1.395 4.681 1.00 98.31 105 ASN A C 1
ATOM 811 O O . ASN A 1 105 ? -7.705 -1.291 5.556 1.00 98.31 105 ASN A O 1
ATOM 815 N N . PHE A 1 106 ? -5.883 -0.488 4.551 1.00 98.06 106 PHE A N 1
ATOM 816 C CA . PHE A 1 106 ? -5.751 0.650 5.454 1.00 98.06 106 PHE A CA 1
ATOM 817 C C . PHE A 1 106 ? -6.917 1.647 5.347 1.00 98.06 106 PHE A C 1
ATOM 819 O O . PHE A 1 106 ? -7.307 2.221 6.364 1.00 98.06 106 PHE A O 1
ATOM 826 N N . VAL A 1 107 ? -7.486 1.838 4.154 1.00 98.06 107 VAL A N 1
ATOM 827 C CA . VAL A 1 107 ? -8.467 2.912 3.901 1.00 98.06 107 VAL A CA 1
ATOM 828 C C . VAL A 1 107 ? -9.894 2.447 3.656 1.00 98.06 107 VAL A C 1
ATOM 830 O O . VAL A 1 107 ? -10.812 3.254 3.755 1.00 98.06 107 VAL A O 1
ATOM 833 N N . VAL A 1 108 ? -10.111 1.168 3.335 1.00 98.38 108 VAL A N 1
ATOM 834 C CA . VAL A 1 108 ? -11.444 0.675 2.970 1.00 98.38 108 VAL A CA 1
ATOM 835 C C . VAL A 1 108 ? -12.465 0.966 4.074 1.00 98.38 108 VAL A C 1
ATOM 837 O O . VAL A 1 108 ? -12.303 0.539 5.217 1.00 98.38 108 VAL A O 1
ATOM 840 N N . LEU A 1 109 ? -13.516 1.708 3.703 1.00 97.62 109 LEU A N 1
ATOM 841 C CA . LEU A 1 109 ? -14.591 2.171 4.591 1.00 97.62 109 LEU A CA 1
ATOM 842 C C . LEU A 1 109 ? -14.103 2.998 5.798 1.00 97.62 109 LEU A C 1
ATOM 844 O O . LEU A 1 109 ? -14.721 2.953 6.862 1.00 97.62 109 LEU A O 1
ATOM 848 N N . ASN A 1 110 ? -13.000 3.736 5.646 1.00 98.00 110 ASN A N 1
ATOM 849 C CA . ASN A 1 110 ? -12.407 4.542 6.708 1.00 98.00 110 ASN A CA 1
ATOM 850 C C . ASN A 1 110 ? -11.993 5.932 6.194 1.00 98.00 110 ASN A C 1
ATOM 852 O O . ASN A 1 110 ? -10.854 6.139 5.773 1.00 98.00 110 ASN A O 1
ATOM 856 N N . ASP A 1 111 ? -12.924 6.887 6.271 1.00 97.50 111 ASP A N 1
ATOM 857 C CA . ASP A 1 111 ? -12.768 8.258 5.760 1.00 97.50 111 ASP A CA 1
ATOM 858 C C . ASP A 1 111 ? -11.562 9.000 6.366 1.00 97.50 111 ASP A C 1
ATOM 860 O O . ASP A 1 111 ? -10.884 9.776 5.687 1.00 97.50 111 ASP A O 1
ATOM 864 N N . GLU A 1 112 ? -11.252 8.748 7.643 1.00 96.69 112 GLU A N 1
ATOM 865 C CA . GLU A 1 112 ? -10.088 9.347 8.306 1.00 96.69 112 GLU A CA 1
ATOM 866 C C . GLU A 1 112 ? -8.785 8.858 7.661 1.00 96.69 112 GLU A C 1
ATOM 868 O O . GLU A 1 112 ? -7.912 9.661 7.321 1.00 96.69 112 GLU A O 1
ATOM 873 N N . ASN A 1 113 ? -8.666 7.550 7.422 1.00 97.31 113 ASN A N 1
ATOM 874 C CA . ASN A 1 113 ? -7.491 6.967 6.782 1.00 97.31 113 ASN A CA 1
ATOM 875 C C . ASN A 1 113 ? -7.394 7.305 5.285 1.00 97.31 113 ASN A C 1
ATOM 877 O O . ASN A 1 113 ? -6.281 7.502 4.787 1.00 97.31 113 ASN A O 1
ATOM 881 N N . GLN A 1 114 ? -8.523 7.430 4.579 1.00 97.62 114 GLN A N 1
ATOM 882 C CA . GLN A 1 114 ? -8.569 7.922 3.194 1.00 97.62 114 GLN A CA 1
ATOM 883 C C . GLN A 1 114 ? -7.950 9.324 3.095 1.00 97.62 114 GLN A C 1
ATOM 885 O O . GLN A 1 114 ? -6.996 9.535 2.338 1.00 97.62 114 GLN A O 1
ATOM 890 N N . ALA A 1 115 ? -8.392 10.256 3.948 1.00 95.94 115 ALA A N 1
ATOM 891 C CA . ALA A 1 115 ? -7.879 11.625 3.978 1.00 95.94 115 ALA A CA 1
ATOM 892 C C . ALA A 1 115 ? -6.360 11.688 4.239 1.00 95.94 115 ALA A C 1
ATOM 894 O O . ALA A 1 115 ? -5.658 12.556 3.706 1.00 95.94 115 ALA A O 1
ATOM 895 N N . LEU A 1 116 ? -5.814 10.745 5.018 1.00 94.38 116 LEU A N 1
ATOM 896 C CA . LEU A 1 116 ? -4.371 10.654 5.250 1.00 94.38 116 LEU A CA 1
ATOM 897 C C . LEU A 1 116 ? -3.601 10.362 3.954 1.00 94.38 116 LEU A C 1
ATOM 899 O O . LEU A 1 116 ? -2.547 10.967 3.743 1.00 94.38 116 LEU A O 1
ATOM 903 N N . LEU A 1 117 ? -4.112 9.500 3.066 1.00 93.31 117 LEU A N 1
ATOM 904 C CA . LEU A 1 117 ? -3.445 9.155 1.801 1.00 93.31 117 LEU A CA 1
ATOM 905 C C . LEU A 1 117 ? -3.526 10.248 0.736 1.00 93.31 117 LEU A C 1
ATOM 907 O O . LEU A 1 117 ? -2.642 10.329 -0.124 1.00 93.31 117 LEU A O 1
ATOM 911 N N . GLU A 1 118 ? -4.551 11.092 0.805 1.00 91.50 118 GLU A N 1
ATOM 912 C CA . GLU A 1 118 ? -4.740 12.245 -0.079 1.00 91.50 118 GLU A CA 1
ATOM 913 C C . GLU A 1 118 ? -3.925 13.477 0.339 1.00 91.50 118 GLU A C 1
ATOM 915 O O . GLU A 1 118 ? -3.844 14.465 -0.394 1.00 91.50 118 GLU A O 1
ATOM 920 N N . SER A 1 119 ? -3.278 13.419 1.503 1.00 88.44 119 SER A N 1
ATOM 921 C CA . SER A 1 119 ? -2.525 14.530 2.079 1.00 88.44 119 SER A CA 1
ATOM 922 C C . SER A 1 119 ? -1.001 14.370 1.950 1.00 88.44 119 SER A C 1
ATOM 924 O O . SER A 1 119 ? -0.456 13.297 1.671 1.00 88.44 119 SER A O 1
ATOM 926 N N . GLY A 1 120 ? -0.276 15.466 2.191 1.00 84.06 120 GLY A N 1
ATOM 927 C CA . GLY A 1 120 ? 1.186 15.485 2.244 1.00 84.06 120 GLY A CA 1
ATOM 928 C C . GLY A 1 120 ? 1.864 15.843 0.918 1.00 84.06 120 GLY A C 1
ATOM 929 O O . GLY A 1 120 ? 1.326 16.580 0.092 1.00 84.06 120 GLY A O 1
ATOM 930 N N . GLN A 1 121 ? 3.105 15.378 0.754 1.00 82.62 121 GLN A N 1
ATOM 931 C CA . GLN A 1 121 ? 3.931 15.692 -0.413 1.00 82.62 121 GLN A CA 1
ATOM 932 C C . GLN A 1 121 ? 3.367 15.040 -1.681 1.00 82.62 121 GLN A C 1
ATOM 934 O O . GLN A 1 121 ? 2.988 13.870 -1.665 1.00 82.62 121 GLN A O 1
ATOM 939 N N . ARG A 1 122 ? 3.353 15.795 -2.786 1.00 86.00 122 ARG A N 1
ATOM 940 C CA . ARG A 1 122 ? 2.962 15.283 -4.104 1.00 86.00 122 ARG A CA 1
ATOM 941 C C . ARG A 1 122 ? 4.127 14.551 -4.799 1.00 86.00 122 ARG A C 1
ATOM 943 O O . ARG A 1 122 ? 5.268 14.987 -4.639 1.00 86.00 122 ARG A O 1
ATOM 950 N N . PRO A 1 123 ? 3.852 13.505 -5.601 1.00 91.69 123 PRO A N 1
ATOM 951 C CA . PRO A 1 123 ? 2.541 12.879 -5.779 1.00 91.69 123 PRO A CA 1
ATOM 952 C C . PRO A 1 123 ? 2.095 12.141 -4.507 1.00 91.69 123 PRO A C 1
ATOM 954 O O . PRO A 1 123 ? 2.895 11.450 -3.875 1.00 91.69 123 PRO A O 1
ATOM 957 N N . THR A 1 124 ? 0.824 12.311 -4.132 1.00 95.00 124 THR A N 1
ATOM 958 C CA . THR A 1 124 ? 0.224 11.615 -2.982 1.00 95.00 124 THR A CA 1
ATOM 959 C C . THR A 1 124 ? 0.127 10.114 -3.252 1.00 95.00 124 THR A C 1
ATOM 961 O O . THR A 1 124 ? 0.280 9.680 -4.395 1.00 95.00 124 THR A O 1
ATOM 964 N N . VAL A 1 125 ? -0.148 9.295 -2.230 1.00 96.62 125 VAL A N 1
ATOM 965 C CA . VAL A 1 125 ? -0.253 7.834 -2.419 1.00 96.62 125 VAL A CA 1
ATOM 966 C C . VAL A 1 125 ? -1.339 7.503 -3.445 1.00 96.62 125 VAL A C 1
ATOM 968 O O . VAL A 1 125 ? -1.084 6.730 -4.365 1.00 96.62 125 VAL A O 1
ATOM 971 N N . VAL A 1 126 ? -2.496 8.166 -3.363 1.00 97.12 126 VAL A N 1
ATOM 972 C CA . VAL A 1 126 ? -3.585 8.013 -4.342 1.00 97.12 126 VAL A CA 1
ATOM 973 C C . VAL A 1 126 ? -3.131 8.419 -5.750 1.00 97.12 126 VAL A C 1
ATOM 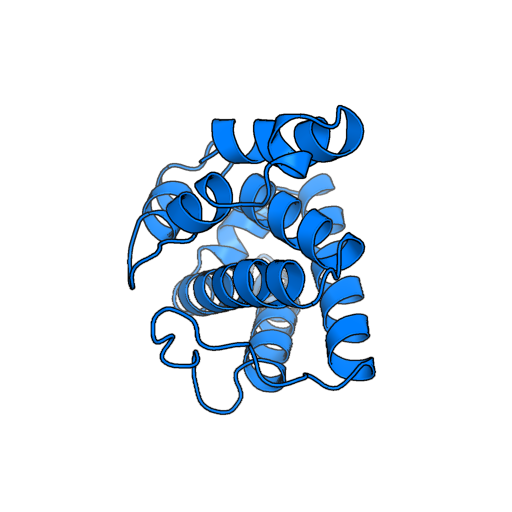975 O O . VAL A 1 126 ? -3.321 7.670 -6.705 1.00 97.12 126 VAL A O 1
ATOM 978 N N . GLN A 1 127 ? -2.435 9.551 -5.897 1.00 96.56 127 GLN A N 1
ATOM 979 C CA . GLN A 1 127 ? -1.905 9.984 -7.198 1.00 96.56 127 GLN A CA 1
ATOM 980 C C . GLN A 1 127 ? -0.874 9.002 -7.772 1.00 96.56 127 GLN A C 1
ATOM 982 O O . GLN A 1 127 ? -0.842 8.789 -8.984 1.00 96.56 127 GLN A O 1
ATOM 987 N N . GLN A 1 128 ? -0.048 8.384 -6.923 1.00 96.75 128 GLN A N 1
ATOM 988 C CA . GLN A 1 128 ? 0.906 7.360 -7.345 1.00 96.75 128 GLN A CA 1
ATOM 989 C C . GLN A 1 128 ? 0.203 6.084 -7.807 1.00 96.75 128 GLN A C 1
ATOM 991 O O . GLN A 1 128 ? 0.611 5.530 -8.822 1.00 96.75 128 GLN A O 1
ATOM 996 N N . LEU A 1 129 ? -0.855 5.645 -7.114 1.00 98.00 129 LEU A N 1
ATOM 997 C CA . LEU A 1 129 ? -1.670 4.500 -7.537 1.00 98.00 129 LEU A CA 1
ATOM 998 C C . LEU A 1 129 ? -2.290 4.742 -8.920 1.00 98.00 129 LEU A C 1
ATOM 1000 O O . LEU A 1 129 ? -2.201 3.885 -9.796 1.00 98.00 129 LEU A O 1
ATOM 1004 N N . CYS A 1 130 ? -2.834 5.940 -9.147 1.00 97.25 130 CYS A N 1
ATOM 1005 C CA . CYS A 1 130 ? -3.374 6.351 -10.446 1.00 97.25 130 CYS A CA 1
ATOM 1006 C C . CYS A 1 130 ? -2.307 6.483 -11.548 1.00 97.25 130 CYS A C 1
ATOM 1008 O O . CYS A 1 130 ? -2.655 6.536 -12.723 1.00 97.25 130 CYS A O 1
ATOM 1010 N N . SER A 1 131 ? -1.025 6.547 -11.179 1.00 96.06 131 SER A N 1
ATOM 1011 C CA . SER A 1 131 ? 0.110 6.697 -12.102 1.00 96.06 131 SER A CA 1
ATOM 1012 C C . SER A 1 131 ? 0.925 5.409 -12.261 1.00 96.06 131 SER A C 1
ATOM 1014 O O . SER A 1 131 ? 2.041 5.449 -12.784 1.00 96.06 131 SER A O 1
ATOM 1016 N N . LEU A 1 132 ? 0.410 4.272 -11.779 1.00 97.38 132 LEU A N 1
ATOM 1017 C CA . LEU A 1 132 ? 1.060 2.978 -11.962 1.00 97.38 132 LEU A CA 1
ATOM 1018 C C . LEU A 1 132 ? 1.158 2.603 -13.454 1.00 97.38 132 LEU A C 1
ATOM 1020 O O . LEU A 1 132 ? 0.416 3.137 -14.283 1.00 97.38 132 LEU A O 1
ATOM 1024 N N . PRO A 1 133 ? 2.066 1.679 -13.820 1.00 96.94 133 PRO A N 1
ATOM 1025 C CA . PRO A 1 133 ? 2.184 1.199 -15.192 1.00 96.94 133 PRO A CA 1
ATOM 1026 C C . PRO A 1 133 ? 0.860 0.659 -15.747 1.00 96.94 133 PRO A C 1
ATOM 1028 O O . PRO A 1 133 ? 0.047 0.098 -15.009 1.00 96.94 133 PRO A O 1
ATOM 1031 N N . ILE A 1 134 ? 0.662 0.803 -17.060 1.00 96.56 134 ILE A N 1
ATOM 1032 C CA . ILE A 1 134 ? -0.590 0.458 -17.754 1.00 96.56 134 ILE A CA 1
ATOM 1033 C C . ILE A 1 134 ? -1.006 -1.004 -17.553 1.00 96.56 134 ILE A C 1
ATOM 1035 O O . ILE A 1 134 ? -2.193 -1.319 -17.597 1.00 96.56 134 ILE A O 1
ATOM 1039 N N . GLU A 1 135 ? -0.055 -1.898 -17.287 1.00 97.44 135 GLU A N 1
ATOM 1040 C CA . GLU A 1 135 ? -0.291 -3.303 -16.970 1.00 97.44 135 GLU A CA 1
ATOM 1041 C C . GLU A 1 135 ? -1.239 -3.453 -15.770 1.00 97.44 135 GLU A C 1
ATOM 1043 O O . GLU A 1 135 ? -2.137 -4.286 -15.816 1.00 97.44 135 GLU A O 1
ATOM 1048 N N . TYR A 1 136 ? -1.155 -2.589 -14.752 1.00 98.00 136 TYR A N 1
ATOM 1049 C CA . TYR A 1 136 ? -2.087 -2.617 -13.615 1.00 98.00 136 TYR A CA 1
ATOM 1050 C C . TYR A 1 136 ? -3.529 -2.220 -13.973 1.00 98.00 136 TYR A C 1
ATOM 1052 O O . TYR A 1 136 ? -4.458 -2.539 -13.230 1.00 98.00 136 TYR A O 1
ATOM 1060 N N . PHE A 1 137 ? -3.739 -1.568 -15.117 1.00 98.00 137 PHE A N 1
ATOM 1061 C CA . PHE A 1 137 ? -5.054 -1.139 -15.603 1.00 98.00 137 PHE A CA 1
ATOM 1062 C C . PHE A 1 137 ? -5.606 -2.017 -16.732 1.00 98.00 137 PHE A C 1
ATOM 1064 O O . PHE A 1 137 ? -6.754 -1.835 -17.132 1.00 98.00 137 PHE A O 1
ATOM 1071 N N . SER A 1 138 ? -4.790 -2.919 -17.281 1.00 97.25 138 SER A N 1
ATOM 1072 C CA . SER A 1 138 ? -5.123 -3.686 -18.488 1.00 97.25 138 SER A CA 1
ATOM 1073 C C . SER A 1 138 ? -4.987 -5.199 -18.323 1.00 97.25 138 SER A C 1
ATOM 1075 O O . SER A 1 138 ? -5.713 -5.938 -18.987 1.00 97.25 138 SER A O 1
ATOM 1077 N N . ASP A 1 139 ? -4.100 -5.674 -17.446 1.00 97.81 139 ASP A N 1
ATOM 1078 C CA . ASP A 1 139 ? -3.946 -7.092 -17.134 1.00 97.81 139 ASP A CA 1
ATOM 1079 C C . ASP A 1 139 ? -4.937 -7.512 -16.038 1.00 97.81 139 ASP A C 1
ATOM 1081 O O . ASP A 1 139 ? -4.929 -6.959 -14.939 1.00 97.81 139 ASP A O 1
ATOM 1085 N N . ASP A 1 140 ? -5.770 -8.525 -16.310 1.00 97.00 140 ASP A N 1
ATOM 1086 C CA . ASP A 1 140 ? -6.841 -8.971 -15.400 1.00 97.00 140 ASP A CA 1
ATOM 1087 C C . ASP A 1 140 ? -6.322 -9.325 -13.997 1.00 97.00 140 ASP A C 1
ATOM 1089 O O . ASP A 1 140 ? -6.969 -9.027 -12.991 1.00 97.00 140 ASP A O 1
ATOM 1093 N N . ARG A 1 141 ? -5.132 -9.925 -13.902 1.00 97.44 141 ARG A N 1
ATOM 1094 C CA . ARG A 1 141 ? -4.561 -10.335 -12.617 1.00 97.44 141 ARG A CA 1
ATOM 1095 C C . ARG A 1 141 ? -4.107 -9.124 -11.805 1.00 97.44 141 ARG A C 1
ATOM 1097 O O . ARG A 1 141 ? -4.363 -9.091 -10.604 1.00 97.44 141 ARG A O 1
ATOM 1104 N N . LEU A 1 142 ? -3.456 -8.143 -12.429 1.00 97.94 142 LEU A N 1
ATOM 1105 C CA . LEU A 1 142 ? -3.001 -6.932 -11.737 1.00 97.94 142 LEU A CA 1
ATOM 1106 C C . LEU A 1 142 ? -4.152 -5.961 -11.438 1.00 97.94 142 LEU A C 1
ATOM 1108 O O . LEU A 1 142 ? -4.193 -5.371 -10.357 1.00 97.94 142 LEU A O 1
ATOM 1112 N N . SER A 1 143 ? -5.137 -5.844 -12.330 1.00 97.75 143 SER A N 1
ATOM 1113 C CA . SER A 1 143 ? -6.319 -5.005 -12.103 1.00 97.75 143 SER A CA 1
ATOM 1114 C C . SER A 1 143 ? -7.182 -5.504 -10.943 1.00 97.75 143 SER A C 1
ATOM 1116 O O . SER A 1 143 ? -7.724 -4.688 -10.199 1.00 97.75 143 SER A O 1
ATOM 1118 N N . ARG A 1 144 ? -7.242 -6.823 -10.698 1.00 97.50 144 ARG A N 1
ATOM 1119 C CA . ARG A 1 144 ? -7.876 -7.394 -9.489 1.00 97.50 144 ARG A CA 1
ATOM 1120 C C . ARG A 1 144 ? -7.193 -6.985 -8.184 1.00 97.50 144 ARG A C 1
ATOM 1122 O O . ARG A 1 144 ? -7.827 -7.071 -7.139 1.00 97.50 144 ARG A O 1
ATOM 1129 N N . VAL A 1 145 ? -5.930 -6.563 -8.237 1.00 97.56 145 VAL A N 1
ATOM 1130 C CA . VAL A 1 145 ? -5.207 -6.021 -7.081 1.00 97.56 145 VAL A CA 1
ATOM 1131 C C . VAL A 1 145 ? -5.439 -4.514 -6.972 1.00 97.56 145 VAL A C 1
ATOM 1133 O O . VAL A 1 145 ? -5.794 -4.029 -5.903 1.00 97.56 145 VAL A O 1
ATOM 1136 N N . LEU A 1 146 ? -5.281 -3.768 -8.071 1.00 98.50 146 LEU A N 1
ATOM 1137 C CA . LEU A 1 146 ? -5.346 -2.305 -8.043 1.00 98.50 146 LEU A CA 1
ATOM 1138 C C . LEU A 1 146 ? -6.763 -1.747 -7.870 1.00 98.50 146 LEU A C 1
ATOM 1140 O O . LEU A 1 146 ? -6.958 -0.824 -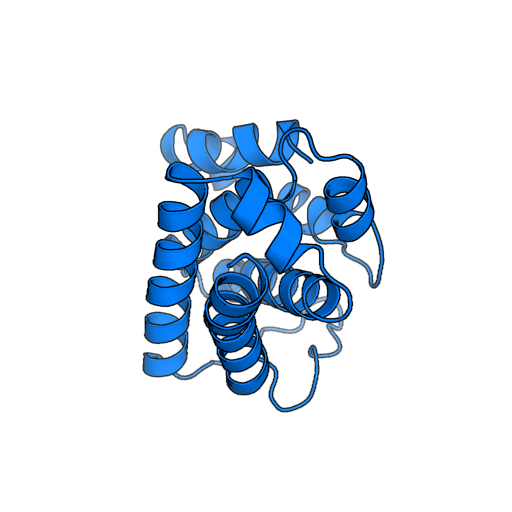7.082 1.00 98.50 146 LEU A O 1
ATOM 1144 N N . PHE A 1 147 ? -7.750 -2.248 -8.613 1.00 98.44 147 PHE A N 1
ATOM 1145 C CA . PHE A 1 147 ? -9.063 -1.597 -8.680 1.00 98.44 147 PHE A CA 1
ATOM 1146 C C . PHE A 1 147 ? -9.823 -1.613 -7.353 1.00 98.44 147 PHE A C 1
ATOM 1148 O O . PHE A 1 147 ? -10.369 -0.568 -7.005 1.00 98.44 147 PHE A O 1
ATOM 1155 N N . PRO A 1 148 ? -9.834 -2.710 -6.568 1.00 98.31 148 PRO A N 1
ATOM 1156 C CA . PRO A 1 148 ? -10.437 -2.676 -5.239 1.00 98.31 148 PRO A CA 1
ATOM 1157 C C . PRO A 1 148 ? -9.807 -1.607 -4.342 1.00 98.31 148 PRO A C 1
ATOM 1159 O O . PRO A 1 148 ? -10.531 -0.884 -3.665 1.00 98.31 148 PRO A O 1
ATOM 1162 N N . THR A 1 149 ? -8.479 -1.450 -4.392 1.00 98.25 149 THR A N 1
ATOM 1163 C CA . THR A 1 149 ? -7.772 -0.399 -3.651 1.00 98.25 149 THR A CA 1
ATOM 1164 C C . THR A 1 149 ? -8.158 0.997 -4.140 1.00 98.25 149 THR A C 1
ATOM 1166 O O . THR A 1 149 ? -8.428 1.859 -3.318 1.00 98.25 149 THR A O 1
ATOM 1169 N N . LEU A 1 150 ? -8.238 1.232 -5.454 1.00 98.00 150 LEU A N 1
ATOM 1170 C CA . LEU A 1 150 ? -8.647 2.537 -5.994 1.00 98.00 150 LEU A CA 1
ATOM 1171 C C . LEU A 1 150 ? -10.097 2.908 -5.666 1.00 98.00 150 LEU A C 1
ATOM 1173 O O . LEU A 1 150 ? -10.387 4.086 -5.543 1.00 98.00 150 LEU A O 1
ATOM 1177 N N . ILE A 1 151 ? -10.997 1.928 -5.557 1.00 97.81 151 ILE A N 1
ATOM 1178 C CA . ILE A 1 151 ? -12.393 2.155 -5.146 1.00 97.81 151 ILE A CA 1
ATOM 1179 C C . ILE A 1 151 ? -12.477 2.455 -3.642 1.00 97.81 151 ILE A C 1
ATOM 1181 O O . ILE A 1 151 ? -13.403 3.130 -3.200 1.00 97.81 151 ILE A O 1
ATOM 1185 N N . ALA A 1 152 ? -11.549 1.901 -2.858 1.00 97.25 152 ALA A N 1
ATOM 1186 C CA . ALA A 1 152 ? -11.479 2.094 -1.417 1.00 97.25 152 ALA A CA 1
ATOM 1187 C C . ALA A 1 152 ? -10.833 3.426 -1.009 1.00 97.25 152 ALA A C 1
ATOM 1189 O O . ALA A 1 152 ? -11.147 3.905 0.078 1.00 97.25 152 ALA A O 1
ATOM 1190 N N . CYS A 1 153 ? -9.922 3.966 -1.823 1.00 93.56 153 CYS A N 1
ATOM 1191 C CA . CYS A 1 153 ? -9.337 5.299 -1.655 1.00 93.56 153 CYS A CA 1
ATOM 1192 C C . CYS A 1 153 ? -10.359 6.389 -1.983 1.00 93.56 153 CYS A C 1
ATOM 1194 O O . CYS A 1 153 ? -10.406 7.350 -1.192 1.00 93.56 153 CYS A O 1
#

Radius of gyration: 14.55 Å; chains: 1; bounding box: 34×27×45 Å

Organism: NCBI:txid1979941

Foldseek 3Di:
DLVVLLPPLLVLLVVLLCQVAVPHQDPDDPPDADDDRDPVSLVSLLVSLVVLLVVLVVPLPSSLPSCLDPPNVVSLQSSLVCQLRHCQRVVVPSSVLSSLSSLLSNQAVNPSSVVSQVDDDPPGSLNSLVVGDCCCVPPPVNVVSSVSSNVRD

Secondary structure (DSSP, 8-state):
-HHHHHHHHHHHHHHHHHHH-TT-S----TTPPPPPPPHHHHHHHHHHHHHHHHHHHH-HHHHHHHHHSTTHHHHHHHHHHHHHHHHHHTT-HHHHHHHHHHHHHHHTT-HHHHHHHHSSSSSPHHHHHHTS-THHHHSHHHHHHHHHHHHH-